Protein AF-A0A504Y995-F1 (afdb_monomer)

Sequence (167 aa):
MTNTSLLNVNSADRQEWNKDSKSGTIAVNEQMYQTFQSLQLFRQKAQFTDVILCVGDEELPCHKVVLAAGSQYFHAMFSSPYKEQQTSHVTLDHVSPWALRRLLDFAYLGVLELSVTTVQDVFNAASLLDYPIAMKACVRFIEQNLDITNCLGVESRVRTPRSCIKT

Secondary structure (DSSP, 8-state):
----------------------------THHHHHHHHHHHHHHHTT-S--EEEEETTEEEEE-HHHHHHH-HHHHHHHHSSSGGGT-SEEE-TTS-HHHHHHHHHHHHHS-----TTTHHHHHHHHHHTT-HHHHHHHHHHHHHH-SSSSTTSSGGGS---------

Radius of gyration: 29.18 Å; Cα contacts (8 Å, |Δi|>4): 153; chains: 1; bounding box: 59×81×85 Å

Mean predicted aligned error: 13.85 Å

Foldseek 3Di:
DDDDDDDDDDDDDPPPPPPPDPPPDDDDCVVVQVVLVVQVVCQVVLHPFQAWEAEPNDTGGHHLVLLLVQFVLSVCQCVDPDCSVVDNYDYDDLADPVLVVQVVCCSRRVDHDDDPVCLVRVLVNCVVRVRVVSNVVSVVVCVVVVDDDPPPVPPPPPDDDDDDDDD

pLDDT: mean 78.17, std 22.18, range [30.39, 97.25]

Organism: Fasciola gigantica (NCBI:txid46835)

Structure (mmCIF, N/CA/C/O backbone):
data_AF-A0A504Y995-F1
#
_entry.id   AF-A0A504Y995-F1
#
loop_
_atom_site.group_PDB
_atom_site.id
_atom_site.type_symbol
_atom_site.label_atom_id
_atom_site.label_alt_id
_atom_site.label_comp_id
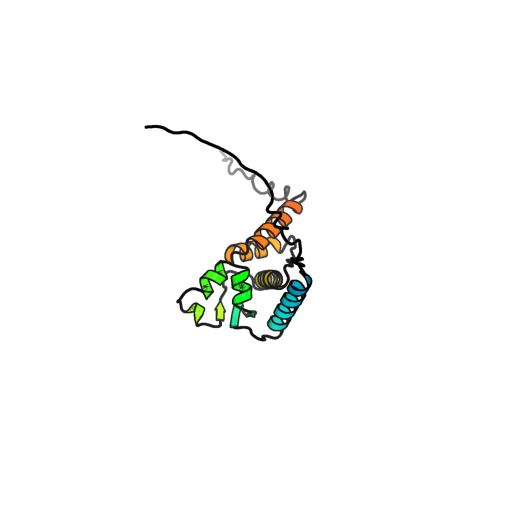_atom_site.label_asym_id
_atom_site.label_entity_id
_atom_site.label_seq_id
_atom_site.pdbx_PDB_ins_code
_atom_site.Cartn_x
_atom_site.Cartn_y
_atom_site.Cartn_z
_atom_site.occupancy
_atom_site.B_iso_or_equiv
_atom_site.auth_seq_id
_atom_site.auth_comp_id
_atom_site.auth_asym_id
_atom_site.auth_atom_id
_atom_site.pdbx_PDB_model_num
ATOM 1 N N . MET A 1 1 ? -35.152 60.441 -10.440 1.00 34.38 1 MET A N 1
ATOM 2 C CA . MET A 1 1 ? -35.166 61.585 -9.504 1.00 34.38 1 MET A CA 1
ATOM 3 C C . MET A 1 1 ? -34.322 61.171 -8.299 1.00 34.38 1 MET A C 1
ATOM 5 O O . MET A 1 1 ? -34.803 60.417 -7.473 1.00 34.38 1 MET A O 1
ATOM 9 N N . THR A 1 2 ? -32.993 61.186 -8.447 1.00 31.86 2 THR A N 1
ATOM 10 C CA . THR A 1 2 ? -32.052 62.223 -7.948 1.00 31.86 2 THR A CA 1
ATOM 11 C C . THR A 1 2 ? -31.993 62.326 -6.421 1.00 31.86 2 THR A C 1
ATOM 13 O O . THR A 1 2 ? -32.858 62.966 -5.837 1.00 31.86 2 THR A O 1
ATOM 16 N N . ASN A 1 3 ? -30.955 61.755 -5.797 1.00 30.39 3 ASN A N 1
ATOM 17 C CA . ASN A 1 3 ? -29.892 62.494 -5.079 1.00 30.39 3 ASN A CA 1
ATOM 18 C C . ASN A 1 3 ? -28.961 61.494 -4.362 1.00 30.39 3 ASN A C 1
ATOM 20 O O . ASN A 1 3 ? -29.445 60.626 -3.649 1.00 30.39 3 ASN A O 1
ATOM 24 N N . THR A 1 4 ? -27.668 61.407 -4.686 1.00 37.03 4 THR A N 1
ATOM 25 C CA . THR A 1 4 ? -26.534 62.283 -4.299 1.00 37.03 4 THR A CA 1
ATOM 26 C C . THR A 1 4 ? -26.144 62.180 -2.815 1.00 37.03 4 THR A C 1
ATOM 28 O O . THR A 1 4 ? -26.682 62.865 -1.957 1.00 37.03 4 THR A O 1
ATOM 31 N N . SER A 1 5 ? -25.191 61.278 -2.571 1.00 41.41 5 SER A N 1
ATOM 32 C CA . SER A 1 5 ? -23.986 61.348 -1.730 1.00 41.41 5 SER A CA 1
ATOM 33 C C . SER A 1 5 ? -23.796 62.437 -0.651 1.00 41.41 5 SER A C 1
ATOM 35 O O . SER A 1 5 ? -23.712 63.620 -0.957 1.00 41.41 5 SER A O 1
ATOM 37 N N . LEU A 1 6 ? -23.448 61.925 0.543 1.00 35.78 6 LEU A N 1
ATOM 38 C CA . LEU A 1 6 ? -22.406 62.362 1.498 1.00 35.78 6 LEU A CA 1
ATOM 39 C C . LEU A 1 6 ? -22.621 63.621 2.357 1.00 35.78 6 LEU A C 1
ATOM 41 O O . LEU A 1 6 ? -22.445 64.736 1.886 1.00 35.78 6 LEU A O 1
ATOM 45 N N . LEU A 1 7 ? -22.713 63.407 3.678 1.00 34.53 7 LEU A N 1
ATOM 46 C CA . LEU A 1 7 ? -21.898 64.143 4.651 1.00 34.53 7 LEU A CA 1
ATOM 47 C C . LEU A 1 7 ? -21.349 63.196 5.729 1.00 34.53 7 LEU A C 1
ATOM 49 O O . LEU A 1 7 ? -22.078 62.527 6.455 1.00 34.53 7 LEU A O 1
ATOM 53 N N . ASN A 1 8 ? -20.022 63.165 5.764 1.00 31.14 8 ASN A N 1
ATOM 54 C CA . ASN A 1 8 ? -19.136 62.561 6.744 1.00 31.14 8 ASN A CA 1
ATOM 55 C C . ASN A 1 8 ? -19.152 63.389 8.040 1.00 31.14 8 ASN A C 1
ATOM 57 O O . ASN A 1 8 ? -18.926 64.597 7.980 1.00 31.14 8 ASN A O 1
ATOM 61 N N . VAL A 1 9 ? -19.336 62.746 9.195 1.00 38.25 9 VAL A N 1
ATOM 62 C CA . VAL A 1 9 ? -18.977 63.324 10.497 1.00 38.25 9 VAL A CA 1
ATOM 63 C C . VAL A 1 9 ? -18.201 62.269 11.281 1.00 38.25 9 VAL A C 1
ATOM 65 O O . VAL A 1 9 ? -18.772 61.386 11.912 1.00 38.25 9 VAL A O 1
ATOM 68 N N . ASN A 1 10 ? -16.875 62.361 11.219 1.00 32.34 10 ASN A N 1
ATOM 69 C CA . ASN A 1 10 ? -15.987 61.735 12.190 1.00 32.34 10 ASN A CA 1
ATOM 70 C C . ASN A 1 10 ? -15.992 62.579 13.467 1.00 32.34 10 ASN A C 1
ATOM 72 O O . ASN A 1 10 ? -15.657 63.760 13.415 1.00 32.34 10 ASN A O 1
ATOM 76 N N . SER A 1 11 ? -16.240 61.973 14.623 1.00 35.09 11 SER A N 1
ATOM 77 C CA . SER A 1 11 ? -15.208 61.887 15.664 1.00 35.09 11 SER A CA 1
ATOM 78 C C . SER A 1 11 ? -15.701 61.099 16.874 1.00 35.09 11 SER A C 1
ATOM 80 O O . SER A 1 11 ? -16.813 61.291 17.347 1.00 35.09 11 SER A O 1
ATOM 82 N N . ALA A 1 12 ? -14.787 60.270 17.380 1.00 40.12 12 ALA A N 1
ATOM 83 C CA . ALA A 1 12 ? -14.787 59.679 18.711 1.00 40.12 12 ALA A CA 1
ATOM 84 C C . ALA A 1 12 ? -15.821 58.577 18.992 1.00 40.12 12 ALA A C 1
ATOM 86 O O . ALA A 1 12 ? -16.668 58.733 19.854 1.00 40.12 12 ALA A O 1
ATOM 87 N N . ASP A 1 13 ? -15.606 57.405 18.392 1.00 36.53 13 ASP A N 1
ATOM 88 C CA . ASP A 1 13 ? -15.654 56.168 19.175 1.00 36.53 13 ASP A CA 1
ATOM 89 C C . ASP A 1 13 ? -14.449 55.297 18.824 1.00 36.53 13 ASP A C 1
ATOM 91 O O . ASP A 1 13 ? -14.371 54.586 17.822 1.00 36.53 13 ASP A O 1
ATOM 95 N N . ARG A 1 14 ? -13.441 55.445 19.680 1.00 41.94 14 ARG A N 1
ATOM 96 C CA . ARG A 1 14 ? -12.255 54.612 19.777 1.00 41.94 14 ARG A CA 1
ATOM 97 C C . ARG A 1 14 ? -12.705 53.259 20.333 1.00 41.94 14 ARG A C 1
ATOM 99 O O . ARG A 1 14 ? -12.567 53.015 21.524 1.00 41.94 14 ARG A O 1
ATOM 106 N N . GLN A 1 15 ? -13.259 52.391 19.491 1.00 37.59 15 GLN A N 1
ATOM 107 C CA . GLN A 1 15 ? -13.322 50.969 19.817 1.00 37.59 15 GLN A CA 1
ATOM 108 C C . GLN A 1 15 ? -11.971 50.357 19.462 1.00 37.59 15 GLN A C 1
ATOM 110 O O . GLN A 1 15 ? -11.662 50.063 18.309 1.00 37.59 15 GLN A O 1
ATOM 115 N N . GLU A 1 16 ? -11.133 50.259 20.492 1.00 36.78 16 GLU A N 1
ATOM 116 C CA . GLU A 1 16 ? -9.963 49.395 20.528 1.00 36.78 16 GLU A CA 1
ATOM 117 C C . GLU A 1 16 ? -10.367 48.011 20.025 1.00 36.78 16 GLU A C 1
ATOM 119 O O . GLU A 1 16 ? -11.062 47.259 20.708 1.00 36.78 16 GLU A O 1
ATOM 124 N N . TRP A 1 17 ? -9.932 47.660 18.815 1.00 33.72 17 TRP A N 1
ATOM 125 C CA . TRP A 1 17 ? -9.932 46.261 18.437 1.00 33.72 17 TRP A CA 1
ATOM 126 C C . TRP A 1 17 ? -8.914 45.571 19.335 1.00 33.72 17 TRP A C 1
ATOM 128 O O . TRP A 1 17 ? -7.700 45.727 19.174 1.00 33.72 17 TRP A O 1
ATOM 138 N N . ASN A 1 18 ? -9.449 44.864 20.322 1.00 41.34 18 ASN A N 1
ATOM 139 C CA . ASN A 1 18 ? -8.710 44.118 21.312 1.00 41.34 18 ASN A CA 1
ATOM 140 C C . ASN A 1 18 ? -7.706 43.198 20.593 1.00 41.34 18 ASN A C 1
ATOM 142 O O . ASN A 1 18 ? -8.092 42.285 19.862 1.00 41.34 18 ASN A O 1
ATOM 146 N N . LYS A 1 19 ? -6.405 43.453 20.777 1.00 45.81 19 LYS A N 1
ATOM 147 C CA . LYS A 1 19 ? -5.296 42.614 20.280 1.00 45.81 19 LYS A CA 1
ATOM 148 C C . LYS A 1 19 ? -5.131 41.325 21.100 1.00 45.81 19 LYS A C 1
ATOM 150 O O . LYS A 1 19 ? -4.089 40.680 21.027 1.00 45.81 19 LYS A O 1
ATOM 155 N N . ASP A 1 20 ? -6.169 40.912 21.817 1.00 50.81 20 ASP A N 1
ATOM 156 C CA . ASP A 1 20 ? -6.195 39.694 22.614 1.00 50.81 20 ASP A CA 1
ATOM 157 C C . ASP A 1 20 ? -6.976 38.601 21.897 1.00 50.81 20 ASP A C 1
ATOM 159 O O . ASP A 1 20 ? -8.083 38.205 22.246 1.00 50.81 20 ASP A O 1
ATOM 163 N N . SER A 1 21 ? -6.344 38.073 20.860 1.00 49.62 21 SER A N 1
ATOM 164 C CA . SER A 1 21 ? -6.495 36.673 20.495 1.00 49.62 21 SER A CA 1
ATOM 165 C C . SER A 1 21 ? -5.177 36.235 19.88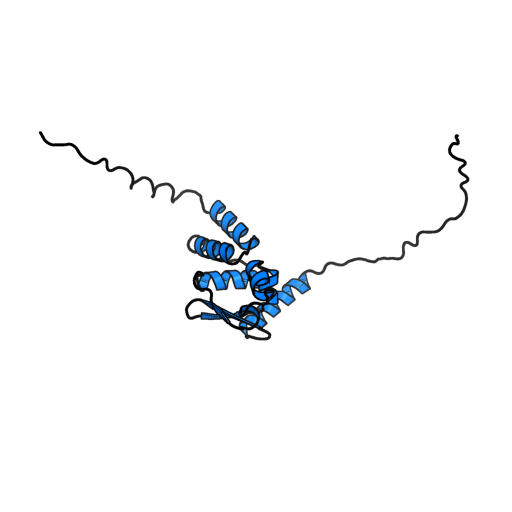8 1.00 49.62 21 SER A C 1
ATOM 167 O O . SER A 1 21 ? -5.010 36.181 18.672 1.00 49.62 21 SER A O 1
ATOM 169 N N . LYS A 1 22 ? -4.211 35.904 20.754 1.00 58.66 22 LYS A N 1
ATOM 170 C CA . LYS A 1 22 ? -3.118 34.994 20.397 1.00 58.66 22 LYS A CA 1
ATOM 171 C C . LYS A 1 22 ? -3.712 33.611 20.097 1.00 58.66 22 LYS A C 1
ATOM 173 O O . LYS A 1 22 ? -3.448 32.654 20.813 1.00 58.66 22 LYS A O 1
ATOM 178 N N . SER A 1 23 ? -4.524 33.484 19.051 1.00 58.78 23 SER A N 1
ATOM 179 C CA . SER A 1 23 ? -4.789 32.178 18.462 1.00 58.78 23 SER A CA 1
ATOM 180 C C . SER A 1 23 ? -3.599 31.863 17.565 1.00 58.78 23 SER A C 1
ATOM 182 O O . SER A 1 23 ? -3.607 32.081 16.356 1.00 58.78 23 SER A O 1
ATOM 184 N N . GLY A 1 24 ? -2.497 31.473 18.204 1.00 66.31 24 GLY A N 1
ATOM 185 C CA . GLY A 1 24 ? -1.357 30.903 17.509 1.00 66.31 24 GLY A CA 1
ATOM 186 C C . GLY A 1 24 ? -1.721 29.479 17.126 1.00 66.31 24 GLY A C 1
ATOM 187 O O . GLY A 1 24 ? -1.793 28.614 17.993 1.00 66.31 24 GLY A O 1
ATOM 188 N N . THR A 1 25 ? -1.964 29.223 15.844 1.00 74.56 25 THR A N 1
ATOM 189 C CA . THR A 1 25 ? -2.008 27.841 15.355 1.00 74.56 25 THR A CA 1
ATOM 190 C C . THR A 1 25 ? -0.570 27.332 15.296 1.00 74.56 25 THR A C 1
ATOM 192 O O . THR A 1 25 ? 0.225 27.833 14.503 1.00 74.56 25 THR A O 1
ATOM 195 N N . ILE A 1 26 ? -0.217 26.370 16.152 1.00 80.94 26 ILE A N 1
ATOM 196 C CA . ILE A 1 26 ? 1.081 25.683 16.104 1.00 80.94 26 ILE A CA 1
ATOM 197 C C . ILE A 1 26 ? 0.877 24.374 15.339 1.00 80.94 26 ILE A C 1
ATOM 199 O O . ILE A 1 26 ? 0.202 23.469 15.824 1.00 80.94 26 ILE A O 1
ATOM 203 N N . ALA A 1 27 ? 1.448 24.271 14.138 1.00 75.19 27 ALA A N 1
ATOM 204 C CA . ALA A 1 27 ? 1.457 23.027 13.374 1.00 75.19 27 ALA A CA 1
ATOM 205 C C . ALA A 1 27 ? 2.566 22.101 13.901 1.00 75.19 27 ALA A C 1
ATOM 207 O O . ALA A 1 27 ? 3.749 22.420 13.788 1.00 75.19 27 ALA A O 1
ATOM 208 N N . VAL A 1 28 ? 2.186 20.960 14.481 1.00 83.38 28 VAL A N 1
ATOM 209 C CA . VAL A 1 28 ? 3.116 19.937 14.984 1.00 83.38 28 VAL A CA 1
ATOM 210 C C . VAL A 1 28 ? 2.969 18.673 14.135 1.00 83.38 28 VAL A C 1
ATOM 212 O O . VAL A 1 28 ? 2.116 17.829 14.398 1.00 83.38 28 VAL A O 1
ATOM 215 N N . ASN A 1 29 ? 3.803 18.538 13.101 1.00 86.38 29 ASN A N 1
ATOM 216 C CA . ASN A 1 29 ? 3.723 17.412 12.157 1.00 86.38 29 ASN A CA 1
ATOM 217 C C . ASN A 1 29 ? 4.267 16.091 12.736 1.00 86.38 29 ASN A C 1
ATOM 219 O O . ASN A 1 29 ? 3.964 15.025 12.207 1.00 86.38 29 ASN A O 1
ATOM 223 N N . GLU A 1 30 ? 5.019 16.143 13.841 1.00 89.38 30 GLU A N 1
ATOM 224 C CA . GLU A 1 30 ? 5.580 14.960 14.515 1.00 89.38 30 GLU A CA 1
ATOM 225 C C . GLU A 1 30 ? 4.491 13.953 14.903 1.00 89.38 30 GLU A C 1
ATOM 227 O O . GLU A 1 30 ? 4.639 12.750 14.699 1.00 89.38 30 GLU A O 1
ATOM 232 N N . GLN A 1 31 ? 3.343 14.447 15.381 1.00 89.19 31 GLN A N 1
ATOM 233 C CA . GLN A 1 31 ? 2.226 13.586 15.759 1.00 89.19 31 GLN A CA 1
ATOM 234 C C . GLN A 1 31 ? 1.723 12.751 14.574 1.00 89.19 31 GLN A C 1
ATOM 236 O O . GLN A 1 31 ? 1.344 11.594 14.758 1.00 89.19 31 GLN A O 1
ATOM 241 N N . MET A 1 32 ? 1.732 13.308 13.357 1.00 90.00 32 MET A N 1
ATOM 242 C CA . MET A 1 32 ? 1.324 12.576 12.157 1.00 90.00 32 MET A CA 1
ATOM 243 C C . MET A 1 32 ? 2.293 11.426 11.884 1.00 90.00 32 MET A C 1
ATOM 245 O O . MET A 1 32 ? 1.852 10.293 11.705 1.00 90.00 32 MET A O 1
ATOM 249 N N . TYR A 1 33 ? 3.600 11.695 11.932 1.00 89.81 33 TYR A N 1
ATOM 250 C CA . TYR A 1 33 ? 4.631 10.683 11.703 1.00 89.81 33 TYR A CA 1
ATOM 251 C C . TYR A 1 33 ? 4.531 9.525 12.707 1.00 89.81 33 TYR A C 1
ATOM 253 O O . TYR A 1 33 ? 4.421 8.369 12.301 1.00 89.81 33 TYR A O 1
ATOM 261 N N . GLN A 1 34 ? 4.443 9.830 14.005 1.00 91.94 34 GLN A N 1
ATOM 262 C CA . GLN A 1 34 ? 4.289 8.819 15.062 1.00 91.94 34 GLN A CA 1
ATOM 263 C C . GLN A 1 34 ? 3.000 7.994 14.911 1.00 91.94 34 GLN A C 1
ATOM 265 O O . GLN A 1 34 ? 2.983 6.780 15.141 1.00 91.94 34 GLN A O 1
ATOM 270 N N . THR A 1 35 ? 1.911 8.640 14.485 1.00 94.44 35 THR A N 1
ATOM 271 C CA . THR A 1 35 ? 0.630 7.962 14.241 1.00 94.44 35 THR A CA 1
ATOM 272 C C . THR A 1 35 ? 0.759 6.963 13.094 1.00 94.44 35 THR A C 1
ATOM 274 O O . THR A 1 35 ? 0.380 5.804 13.245 1.00 94.44 35 THR A O 1
ATOM 277 N N . PHE A 1 36 ? 1.345 7.370 11.968 1.00 94.06 36 PHE A N 1
ATOM 278 C CA . PHE A 1 36 ? 1.534 6.502 10.806 1.00 94.06 36 PHE A CA 1
ATOM 279 C C . PHE A 1 36 ? 2.507 5.343 11.075 1.00 94.06 36 PHE A C 1
ATOM 281 O O . PHE A 1 36 ? 2.233 4.207 10.682 1.00 94.06 36 PHE A O 1
ATOM 288 N N . GLN A 1 37 ? 3.571 5.575 11.849 1.00 94.38 37 GLN A N 1
ATOM 289 C CA . GLN A 1 37 ? 4.437 4.496 12.335 1.00 94.38 37 GLN A CA 1
ATOM 290 C C . GLN A 1 37 ? 3.671 3.482 13.200 1.00 94.38 37 GLN A C 1
ATOM 292 O O . GLN A 1 37 ? 3.830 2.271 13.032 1.00 94.38 37 GLN A O 1
ATOM 297 N N . SER A 1 38 ? 2.796 3.962 14.089 1.00 96.31 38 SER A N 1
ATOM 298 C CA . SER A 1 38 ? 1.943 3.093 14.910 1.00 96.31 38 SER A CA 1
ATOM 299 C C . SER A 1 38 ? 0.956 2.291 14.056 1.00 96.31 38 SER A C 1
ATOM 301 O O . SER A 1 38 ? 0.789 1.095 14.281 1.00 96.31 38 SER A O 1
ATOM 303 N N . LEU A 1 39 ? 0.357 2.905 13.029 1.00 96.69 39 LEU A N 1
ATOM 304 C CA . LEU A 1 39 ? -0.535 2.220 12.085 1.00 96.69 39 LEU A CA 1
ATOM 305 C C . LEU A 1 39 ? 0.186 1.112 11.302 1.00 96.69 39 LEU A C 1
ATOM 307 O O . LEU A 1 39 ? -0.381 0.035 11.110 1.00 96.69 39 LEU A O 1
ATOM 311 N N . GLN A 1 40 ? 1.437 1.340 10.890 1.00 95.62 40 GLN A N 1
ATOM 312 C CA . GLN A 1 40 ? 2.255 0.300 10.257 1.00 95.62 40 GLN A CA 1
ATOM 313 C C . GLN A 1 40 ? 2.534 -0.856 11.229 1.00 95.62 40 GLN A C 1
ATOM 315 O O . GLN A 1 40 ? 2.441 -2.021 10.843 1.00 95.62 40 GLN A O 1
ATOM 320 N N . LEU A 1 41 ? 2.826 -0.562 12.500 1.00 96.56 41 LEU A N 1
ATOM 321 C CA . LEU A 1 41 ? 3.020 -1.595 13.520 1.00 96.56 41 LEU A CA 1
ATOM 322 C C . LEU A 1 41 ? 1.738 -2.405 13.763 1.00 96.56 41 LEU A C 1
ATOM 324 O O . LEU A 1 41 ? 1.798 -3.630 13.875 1.00 96.56 41 LEU A O 1
ATOM 328 N N . PHE A 1 42 ? 0.580 -1.744 13.824 1.00 97.25 42 PHE A N 1
ATOM 329 C CA . PHE A 1 42 ? -0.713 -2.418 13.951 1.00 97.25 42 PHE A CA 1
ATOM 330 C C . PHE A 1 42 ? -0.979 -3.326 12.758 1.00 97.25 42 PHE A C 1
ATOM 332 O O . PHE A 1 42 ? -1.365 -4.476 12.948 1.00 97.25 42 PHE A O 1
ATOM 339 N N . ARG A 1 43 ? -0.663 -2.869 11.543 1.00 95.69 43 ARG A N 1
ATOM 340 C CA . ARG A 1 43 ? -0.766 -3.683 10.331 1.00 95.69 43 ARG A CA 1
ATOM 341 C C . ARG A 1 43 ? 0.108 -4.939 10.408 1.00 95.69 43 ARG A C 1
ATOM 343 O O . ARG A 1 43 ? -0.389 -6.033 10.172 1.00 95.69 43 ARG A O 1
ATOM 350 N N . GLN A 1 44 ? 1.379 -4.803 10.793 1.00 94.88 44 GLN A N 1
ATOM 351 C CA . GLN A 1 44 ? 2.304 -5.939 10.943 1.00 94.88 44 GLN A CA 1
ATOM 352 C C . GLN A 1 44 ? 1.837 -6.959 11.991 1.00 94.88 44 GLN A C 1
ATOM 354 O O . GLN A 1 44 ? 2.128 -8.146 11.871 1.00 94.88 44 GLN A O 1
ATOM 359 N N . LYS A 1 45 ? 1.105 -6.503 13.013 1.00 96.50 45 LYS A N 1
ATOM 360 C CA . LYS A 1 45 ? 0.514 -7.346 14.061 1.00 96.50 45 LYS A CA 1
ATOM 361 C C . LYS A 1 45 ? -0.929 -7.779 13.766 1.00 96.50 45 LYS A C 1
ATOM 363 O O . LYS A 1 45 ? -1.540 -8.389 14.639 1.00 96.50 45 LYS A O 1
ATOM 368 N N . ALA A 1 46 ? -1.476 -7.437 12.596 1.00 95.00 46 ALA A N 1
ATOM 369 C CA . ALA A 1 46 ? -2.883 -7.640 12.237 1.00 95.00 46 ALA A CA 1
ATOM 370 C C . ALA A 1 46 ? -3.877 -7.107 13.298 1.00 95.00 46 ALA A C 1
ATOM 372 O O . ALA A 1 46 ? -4.909 -7.710 13.584 1.00 95.00 46 ALA A O 1
ATOM 373 N N . GLN A 1 47 ? -3.550 -5.974 13.924 1.00 95.69 47 GLN A N 1
ATOM 374 C CA . GLN A 1 47 ? -4.398 -5.296 14.903 1.00 95.69 47 GLN A CA 1
ATOM 375 C C . GLN A 1 47 ? -5.252 -4.245 14.207 1.00 95.69 47 GLN A C 1
ATOM 377 O O . GLN A 1 47 ? -4.729 -3.468 13.418 1.00 95.69 47 GLN A O 1
ATOM 382 N N . PHE A 1 48 ? -6.548 -4.204 14.529 1.00 95.31 48 PHE A N 1
ATOM 383 C CA . PHE A 1 48 ? -7.521 -3.249 13.971 1.00 95.31 48 PHE A CA 1
ATOM 384 C C . PHE A 1 48 ? -7.679 -3.297 12.440 1.00 95.31 48 PHE A C 1
ATOM 386 O O . PHE A 1 48 ? -8.321 -2.423 11.861 1.00 95.31 48 PHE A O 1
ATOM 393 N N . THR A 1 49 ? -7.132 -4.324 11.786 1.00 95.00 49 THR A N 1
ATOM 394 C CA . THR A 1 49 ? -7.273 -4.541 10.347 1.00 95.00 49 THR A CA 1
ATOM 395 C C . THR A 1 49 ? -8.669 -5.058 10.030 1.00 95.00 49 THR A C 1
ATOM 397 O O . THR A 1 49 ? -9.146 -6.010 10.644 1.00 95.00 49 THR A O 1
ATOM 400 N N . ASP A 1 50 ? -9.311 -4.439 9.054 1.00 93.94 50 ASP A N 1
ATOM 401 C CA . ASP A 1 50 ? -10.693 -4.671 8.626 1.00 93.94 50 ASP A CA 1
ATOM 402 C C . ASP A 1 50 ? -10.779 -5.156 7.166 1.00 93.94 50 ASP A C 1
ATOM 404 O O . ASP A 1 50 ? -11.874 -5.364 6.635 1.00 93.94 50 ASP A O 1
ATOM 408 N N . VAL A 1 51 ? -9.627 -5.359 6.516 1.00 94.62 51 VAL A N 1
ATOM 409 C CA . VAL A 1 51 ? -9.493 -5.965 5.188 1.00 94.62 51 VAL A CA 1
ATOM 410 C C . VAL A 1 51 ? -8.200 -6.779 5.076 1.00 94.62 51 VAL A C 1
ATOM 412 O O . VAL A 1 51 ? -7.196 -6.470 5.713 1.00 94.62 51 VAL A O 1
ATOM 415 N N . ILE A 1 52 ? -8.216 -7.807 4.238 1.00 95.25 52 ILE A N 1
ATOM 416 C CA . ILE A 1 52 ? -7.098 -8.666 3.861 1.00 95.25 52 ILE A CA 1
ATOM 417 C C . ILE A 1 52 ? -6.985 -8.599 2.339 1.00 95.25 52 ILE A C 1
ATOM 419 O O . ILE A 1 52 ? -7.931 -8.924 1.622 1.00 95.25 52 ILE A O 1
ATOM 423 N N . LEU A 1 53 ? -5.838 -8.145 1.840 1.00 95.38 53 LEU A N 1
ATOM 424 C CA . LEU A 1 53 ? -5.539 -8.177 0.411 1.00 95.38 53 LEU A CA 1
ATOM 425 C C . LEU A 1 53 ? -4.883 -9.518 0.081 1.00 95.38 53 LEU A C 1
ATOM 427 O O . LEU A 1 53 ? -3.826 -9.833 0.627 1.00 95.38 53 LEU A O 1
ATOM 431 N N . CYS A 1 54 ? -5.506 -10.291 -0.796 1.00 94.75 54 CYS A N 1
ATOM 432 C CA . CYS A 1 54 ? -5.000 -11.564 -1.288 1.00 94.75 54 CYS A CA 1
ATOM 433 C C . CYS A 1 54 ? -4.300 -11.328 -2.632 1.00 94.75 54 CYS A C 1
ATOM 435 O O . CYS A 1 54 ? -4.919 -10.832 -3.573 1.00 94.75 54 CYS A O 1
ATOM 437 N N . VAL A 1 55 ? -3.013 -11.656 -2.729 1.00 93.69 55 VAL A N 1
ATOM 438 C CA . VAL A 1 55 ? -2.214 -11.482 -3.951 1.00 93.69 55 VAL A CA 1
ATOM 439 C C . VAL A 1 55 ? -1.366 -12.730 -4.191 1.00 93.69 55 VAL A C 1
ATOM 441 O O . VAL A 1 55 ? -0.450 -13.038 -3.430 1.00 93.69 55 VAL A O 1
ATOM 444 N N . GLY A 1 56 ? -1.694 -13.490 -5.238 1.00 89.12 56 GLY A N 1
ATOM 445 C CA . GLY A 1 56 ? -1.164 -14.847 -5.391 1.00 89.12 56 GLY A CA 1
ATOM 446 C C . GLY A 1 56 ? -1.494 -15.699 -4.160 1.00 89.12 56 GLY A C 1
ATOM 447 O O . GLY A 1 56 ? -2.656 -15.796 -3.777 1.00 89.12 56 GLY A O 1
ATOM 448 N N . ASP A 1 57 ? -0.463 -16.250 -3.518 1.00 89.25 57 ASP A N 1
ATOM 449 C CA . ASP A 1 57 ? -0.589 -17.063 -2.298 1.00 89.25 57 ASP A CA 1
ATOM 450 C C . ASP A 1 57 ? -0.404 -16.251 -0.998 1.00 89.25 57 ASP A C 1
ATOM 452 O O . ASP A 1 57 ? -0.321 -16.819 0.091 1.00 89.25 57 ASP A O 1
ATOM 456 N N . GLU A 1 58 ? -0.283 -14.922 -1.088 1.00 92.94 58 GLU A N 1
ATOM 457 C CA . GLU A 1 58 ? -0.047 -14.060 0.070 1.00 92.94 58 GLU A CA 1
ATOM 458 C C . GLU A 1 58 ? -1.322 -13.381 0.567 1.00 92.94 58 GLU A C 1
ATOM 460 O O . GLU A 1 58 ? -2.082 -12.800 -0.210 1.00 92.94 58 GLU A O 1
ATOM 465 N N . GLU A 1 59 ? -1.493 -13.360 1.888 1.00 94.19 59 GLU A N 1
ATOM 466 C CA . GLU A 1 59 ? -2.543 -12.606 2.567 1.00 94.19 59 GLU A CA 1
ATOM 467 C C . GLU A 1 59 ? -1.939 -11.440 3.352 1.00 94.19 59 GLU A C 1
ATOM 469 O O . GLU A 1 59 ? -1.095 -11.619 4.232 1.00 94.19 59 GLU A O 1
ATOM 474 N N . LEU A 1 60 ? -2.376 -10.224 3.030 1.00 95.25 60 LEU A N 1
ATOM 475 C CA . LEU A 1 60 ? -1.850 -8.991 3.604 1.00 95.25 60 LEU A CA 1
ATOM 476 C C . LEU A 1 60 ? -2.959 -8.261 4.379 1.00 95.25 60 LEU A C 1
ATOM 478 O O . LEU A 1 60 ? -3.737 -7.518 3.769 1.00 95.25 60 LEU A O 1
ATOM 482 N N . PRO A 1 61 ? -3.045 -8.425 5.713 1.00 95.81 61 PRO A N 1
ATOM 483 C CA . PRO A 1 61 ? -4.008 -7.690 6.527 1.00 95.81 61 PRO A CA 1
ATOM 484 C C . PRO A 1 61 ? -3.685 -6.191 6.489 1.00 95.81 61 PRO A C 1
ATOM 486 O O . PRO A 1 61 ? -2.522 -5.791 6.575 1.00 95.81 61 PRO A O 1
ATOM 489 N N . CYS A 1 62 ? -4.707 -5.357 6.306 1.00 96.25 62 CYS A N 1
ATOM 490 C CA . CYS A 1 62 ? -4.608 -3.912 6.099 1.00 96.25 62 CYS A CA 1
ATOM 491 C C . CYS A 1 62 ? -5.807 -3.175 6.723 1.00 96.25 62 CYS A C 1
ATOM 493 O O . CYS A 1 62 ? -6.781 -3.782 7.164 1.00 96.25 62 CYS A O 1
ATOM 495 N N . HIS A 1 63 ? -5.730 -1.843 6.745 1.00 96.00 63 HIS A N 1
ATOM 496 C CA . HIS A 1 63 ? -6.803 -0.972 7.2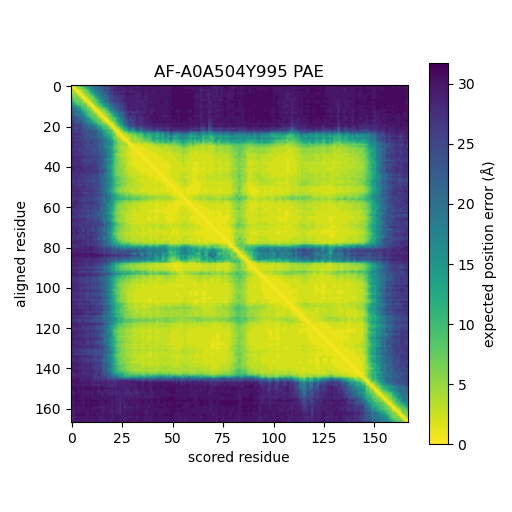24 1.00 96.00 63 HIS A CA 1
ATOM 497 C C . HIS A 1 63 ? -7.474 -0.262 6.040 1.00 96.00 63 HIS A C 1
ATOM 499 O O . HIS A 1 63 ? -6.811 0.521 5.350 1.00 96.00 63 HIS A O 1
ATOM 505 N N . LYS A 1 64 ? -8.780 -0.464 5.832 1.00 94.88 64 LYS A N 1
ATOM 506 C CA . LYS A 1 64 ? -9.573 0.144 4.750 1.00 94.88 64 LYS A CA 1
ATOM 507 C C . LYS A 1 64 ? -9.406 1.656 4.722 1.00 94.88 64 LYS A C 1
AT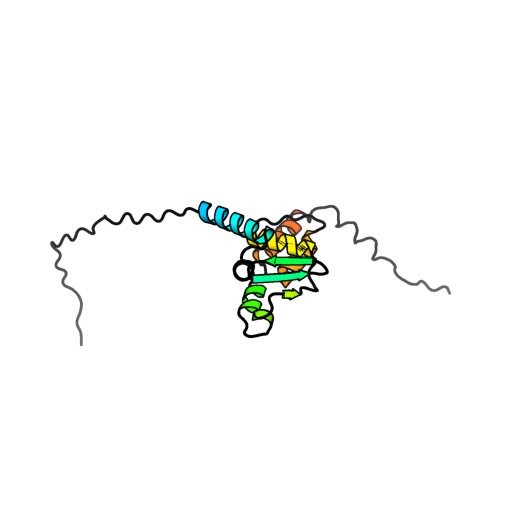OM 509 O O . LYS A 1 64 ? -9.211 2.220 3.652 1.00 94.88 64 LYS A O 1
ATOM 514 N N . VAL A 1 65 ? -9.414 2.305 5.890 1.00 95.25 65 VAL A N 1
ATOM 515 C CA . VAL A 1 65 ? -9.286 3.768 6.001 1.00 95.25 65 VAL A CA 1
ATOM 516 C C . VAL A 1 65 ? -7.955 4.294 5.459 1.00 95.25 65 VAL A C 1
ATOM 518 O O . VAL A 1 65 ? -7.942 5.309 4.770 1.00 95.25 65 VAL A O 1
ATOM 521 N N . VAL A 1 66 ? -6.843 3.594 5.711 1.00 96.19 66 VAL A N 1
ATOM 522 C CA . VAL A 1 66 ? -5.515 4.015 5.232 1.00 96.19 66 VAL A CA 1
ATOM 523 C C . VAL A 1 66 ? -5.423 3.828 3.720 1.00 96.19 66 VAL A C 1
ATOM 525 O O . VAL A 1 66 ? -4.967 4.722 3.010 1.00 96.19 66 VAL A O 1
ATOM 528 N N . LEU A 1 67 ? -5.915 2.693 3.217 1.00 95.75 67 LEU A N 1
ATOM 529 C CA . LEU A 1 67 ? -5.938 2.408 1.784 1.00 95.75 67 LEU A CA 1
ATOM 530 C C . LEU A 1 67 ? -6.826 3.399 1.021 1.00 95.75 67 LEU A C 1
ATOM 532 O O . LEU A 1 67 ? -6.374 3.985 0.043 1.00 95.75 67 LEU A O 1
ATOM 536 N N . ALA A 1 68 ? -8.048 3.642 1.500 1.00 95.06 68 ALA A N 1
ATOM 537 C CA . ALA A 1 68 ? -8.986 4.586 0.896 1.00 95.06 68 ALA A CA 1
ATOM 538 C C . ALA A 1 68 ? -8.489 6.036 0.938 1.00 95.06 68 ALA A C 1
ATOM 540 O O . ALA A 1 68 ? -8.760 6.799 0.018 1.00 95.06 68 ALA A O 1
ATOM 541 N N . ALA A 1 69 ? -7.762 6.434 1.987 1.00 94.94 69 ALA A N 1
ATOM 542 C CA . ALA A 1 69 ? -7.183 7.774 2.065 1.00 94.94 69 ALA A CA 1
ATOM 543 C C . ALA A 1 69 ? -6.061 7.990 1.034 1.00 94.94 69 ALA A C 1
ATOM 545 O O . ALA A 1 69 ? -5.871 9.107 0.558 1.00 94.94 69 ALA A O 1
ATOM 546 N N . GLY A 1 70 ? -5.311 6.933 0.704 1.00 92.31 70 GLY A N 1
ATOM 547 C CA . GLY A 1 70 ? -4.186 6.999 -0.230 1.00 92.31 70 GLY A CA 1
ATOM 548 C C . GLY A 1 70 ? -4.525 6.672 -1.688 1.00 92.31 70 GLY A C 1
ATOM 549 O O . GLY A 1 70 ? -3.724 6.994 -2.564 1.00 92.31 70 GLY A O 1
ATOM 550 N N . SER A 1 71 ? -5.667 6.030 -1.949 1.00 96.12 71 SER A N 1
ATOM 551 C CA . SER A 1 71 ? -6.039 5.497 -3.263 1.00 96.12 71 SER A CA 1
ATOM 552 C C . SER A 1 71 ? -7.535 5.635 -3.526 1.00 96.12 71 SER A C 1
ATOM 554 O O . SER A 1 71 ? -8.381 5.135 -2.776 1.00 96.12 71 SER A O 1
ATOM 556 N N . GLN A 1 72 ? -7.860 6.263 -4.657 1.00 94.69 72 GLN A N 1
ATOM 557 C CA . GLN A 1 72 ? -9.242 6.421 -5.098 1.00 94.69 72 GLN A CA 1
ATOM 558 C C . GLN A 1 72 ? -9.858 5.084 -5.534 1.00 94.69 72 GLN A C 1
ATOM 560 O O . GLN A 1 72 ? -11.060 4.887 -5.354 1.00 94.69 72 GLN A O 1
ATOM 565 N N . TYR A 1 73 ? -9.049 4.147 -6.041 1.00 94.25 73 TYR A N 1
ATOM 566 C CA . TYR A 1 73 ? -9.479 2.777 -6.328 1.00 94.25 73 TYR A CA 1
ATOM 567 C C . TYR A 1 73 ? -10.045 2.111 -5.068 1.00 94.25 73 TYR A C 1
ATOM 569 O O . TYR A 1 73 ? -11.193 1.665 -5.056 1.00 94.25 73 TYR A O 1
ATOM 577 N N . PHE A 1 74 ? -9.276 2.114 -3.974 1.00 93.94 74 PHE A N 1
ATOM 578 C CA . PHE A 1 74 ? -9.716 1.530 -2.709 1.00 93.94 74 PHE A CA 1
ATOM 579 C C . PHE A 1 74 ? -10.873 2.314 -2.088 1.00 93.94 74 PHE A C 1
ATOM 581 O O . PHE A 1 74 ? -11.803 1.710 -1.558 1.00 93.94 74 PHE A O 1
ATOM 588 N N . HIS A 1 75 ? -10.870 3.645 -2.199 1.00 93.38 75 HIS A N 1
ATOM 589 C CA . HIS A 1 75 ? -11.994 4.463 -1.751 1.00 93.38 75 HIS A CA 1
ATOM 590 C C . HIS A 1 75 ? -13.301 4.079 -2.457 1.00 93.38 75 HIS A C 1
ATOM 592 O O . HIS A 1 75 ? -14.310 3.848 -1.790 1.00 93.38 75 HIS A O 1
ATOM 598 N N . ALA A 1 76 ? -13.283 3.966 -3.787 1.00 91.88 76 ALA A N 1
ATOM 599 C CA . ALA A 1 76 ? -14.447 3.572 -4.573 1.00 91.88 76 ALA A CA 1
ATOM 600 C C . ALA A 1 76 ? -14.891 2.141 -4.238 1.00 91.88 76 ALA A C 1
ATOM 602 O O . ALA A 1 76 ? -16.078 1.907 -4.020 1.00 91.88 76 ALA A O 1
ATOM 603 N N . MET A 1 77 ? -13.944 1.208 -4.122 1.00 90.50 77 MET A N 1
ATOM 604 C CA . MET A 1 77 ? -14.217 -0.190 -3.786 1.00 90.50 77 MET A CA 1
ATOM 605 C C . MET A 1 77 ? -14.872 -0.341 -2.402 1.00 90.50 77 MET A C 1
ATOM 607 O O . MET A 1 77 ? -15.846 -1.073 -2.264 1.00 90.50 77 MET A O 1
ATOM 611 N N . PHE A 1 78 ? -14.395 0.383 -1.381 1.00 89.50 78 PHE A N 1
ATOM 612 C CA . PHE A 1 78 ? -14.922 0.286 -0.010 1.00 89.50 78 PHE A CA 1
ATOM 613 C C . PHE A 1 78 ? -16.156 1.155 0.267 1.00 89.50 78 PHE A C 1
ATOM 615 O O . PHE A 1 78 ? -16.854 0.927 1.258 1.00 89.50 78 PHE A O 1
ATOM 622 N N . SER A 1 79 ? -16.431 2.154 -0.572 1.00 87.12 79 SER A N 1
ATOM 623 C CA . SER A 1 79 ? -17.612 3.022 -0.429 1.00 87.12 79 SER A CA 1
ATOM 624 C C . SER A 1 79 ? -18.824 2.513 -1.211 1.00 87.12 79 SER A C 1
ATOM 626 O O . SER A 1 79 ? -19.930 3.022 -1.034 1.00 87.12 79 SER A O 1
ATOM 628 N N . SER A 1 80 ? -18.631 1.526 -2.087 1.00 79.69 80 SER A N 1
ATOM 629 C CA . SER A 1 80 ? -19.691 0.986 -2.929 1.00 79.69 80 SER A CA 1
ATOM 630 C C . SER A 1 80 ? -20.577 -0.012 -2.170 1.00 79.69 80 SER A C 1
ATOM 632 O O . SER A 1 80 ? -20.050 -0.800 -1.389 1.00 79.69 80 SER A O 1
ATOM 634 N N . PRO A 1 81 ? -21.902 -0.057 -2.414 1.00 66.62 81 PRO A N 1
ATOM 635 C CA . PRO A 1 81 ? -22.819 -0.994 -1.752 1.00 66.62 81 PRO A CA 1
ATOM 636 C C . PRO A 1 81 ? -22.688 -2.455 -2.237 1.00 66.62 81 PRO A C 1
ATOM 638 O O . PRO A 1 81 ? -23.519 -3.298 -1.892 1.00 66.62 81 PRO A O 1
ATOM 641 N N . TYR A 1 82 ? -21.697 -2.762 -3.079 1.00 65.44 82 TYR A N 1
ATOM 642 C CA . TYR A 1 82 ? -21.464 -4.102 -3.620 1.00 65.44 82 TYR A CA 1
ATOM 643 C C . TYR A 1 82 ? -20.784 -5.034 -2.604 1.00 65.44 82 TYR A C 1
ATOM 645 O O . TYR A 1 82 ? -20.345 -4.627 -1.528 1.00 65.44 82 TYR A O 1
ATOM 653 N N . LYS A 1 83 ? -20.726 -6.331 -2.939 1.00 59.00 83 LYS A N 1
ATOM 654 C CA . LYS A 1 83 ? -20.230 -7.399 -2.055 1.00 59.00 83 LYS A CA 1
ATOM 655 C C . LYS A 1 83 ? -18.822 -7.144 -1.508 1.00 59.00 83 LYS A C 1
ATOM 657 O O . LYS A 1 83 ? -18.566 -7.602 -0.396 1.00 59.00 83 LYS A O 1
ATOM 662 N N . GLU A 1 84 ? -17.957 -6.403 -2.210 1.00 61.38 84 GLU A N 1
ATOM 663 C CA . GLU A 1 84 ? -16.608 -6.084 -1.716 1.00 61.38 84 GLU A CA 1
ATOM 664 C C . GLU A 1 84 ? -16.620 -5.265 -0.414 1.00 61.38 84 GLU A C 1
ATOM 666 O O . GLU A 1 84 ? -15.664 -5.314 0.359 1.00 61.38 84 GLU A O 1
ATOM 671 N N . GLN A 1 85 ? -17.716 -4.557 -0.111 1.00 59.31 85 GLN A N 1
ATOM 672 C CA . GLN A 1 85 ? -17.887 -3.896 1.182 1.00 59.31 85 GLN A CA 1
ATOM 673 C C . GLN A 1 85 ? -18.013 -4.904 2.334 1.00 59.31 85 GLN A C 1
ATOM 675 O O . GLN A 1 85 ? -17.522 -4.649 3.439 1.00 59.31 85 GLN A O 1
ATOM 680 N N . GLN A 1 86 ? -18.677 -6.035 2.065 1.00 58.97 86 GLN A N 1
ATOM 681 C CA . GLN A 1 86 ? -19.002 -7.069 3.047 1.00 58.97 86 GLN A CA 1
ATOM 682 C C . GLN A 1 86 ? -17.918 -8.139 3.173 1.00 58.97 86 GLN A C 1
ATOM 684 O O . GLN A 1 86 ? -17.806 -8.765 4.226 1.00 58.97 86 GLN A O 1
ATOM 689 N N . THR A 1 87 ? -17.113 -8.353 2.133 1.00 63.41 87 THR A N 1
ATOM 690 C CA . THR A 1 87 ? -16.001 -9.298 2.199 1.00 63.41 87 THR A CA 1
ATOM 691 C C . THR A 1 87 ? -14.786 -8.643 2.843 1.00 63.41 87 THR A C 1
ATOM 693 O O . THR A 1 87 ? -14.306 -7.597 2.414 1.00 63.41 87 THR A O 1
ATOM 696 N N . SER A 1 88 ? -14.250 -9.286 3.879 1.00 82.19 88 SER A N 1
ATOM 697 C CA . SER A 1 88 ? -12.970 -8.901 4.475 1.00 82.19 88 SER A CA 1
ATOM 698 C C . SER A 1 88 ? -11.774 -9.280 3.600 1.00 82.19 88 SER A C 1
ATOM 700 O O . SER A 1 88 ? -10.679 -8.840 3.906 1.00 82.19 88 SER A O 1
ATOM 702 N N . HIS A 1 89 ? -11.956 -10.051 2.522 1.00 90.38 89 HIS A N 1
ATOM 703 C CA . HIS A 1 89 ? -10.894 -10.456 1.595 1.00 90.38 89 HIS A CA 1
ATOM 704 C C . HIS A 1 89 ? -11.086 -9.802 0.224 1.00 90.38 89 HIS A C 1
ATOM 706 O O . HIS A 1 89 ? -12.194 -9.808 -0.315 1.00 90.38 89 HIS A O 1
ATOM 712 N N . VAL A 1 90 ? -10.006 -9.260 -0.336 1.00 91.69 90 VAL A N 1
ATOM 713 C CA . VAL A 1 90 ? -9.960 -8.637 -1.666 1.00 91.69 90 VAL A CA 1
ATOM 714 C C . VAL A 1 90 ? -8.834 -9.280 -2.460 1.00 91.69 90 VAL A C 1
ATOM 716 O O . VAL A 1 90 ? -7.669 -9.118 -2.105 1.00 91.69 90 VAL A O 1
ATOM 719 N N . THR A 1 91 ? -9.168 -9.975 -3.544 1.00 92.06 91 THR A N 1
ATOM 720 C CA . THR A 1 91 ? -8.175 -10.620 -4.411 1.00 92.06 91 THR A CA 1
ATOM 721 C C . THR A 1 91 ? -7.676 -9.661 -5.490 1.00 92.06 91 THR A C 1
ATOM 723 O O . THR A 1 91 ? -8.471 -8.993 -6.150 1.00 92.06 91 THR A O 1
ATOM 726 N N . LEU A 1 92 ? -6.356 -9.589 -5.670 1.00 92.81 92 LEU A N 1
ATOM 727 C CA . LEU A 1 92 ? -5.678 -8.757 -6.663 1.00 92.81 92 LEU A CA 1
ATOM 728 C C . LEU A 1 92 ? -4.855 -9.642 -7.614 1.00 92.81 92 LEU A C 1
ATOM 730 O O . LEU A 1 92 ? -3.693 -9.935 -7.349 1.00 92.81 92 LEU A O 1
ATOM 734 N N . ASP A 1 93 ? -5.446 -10.039 -8.742 1.00 87.56 93 ASP A N 1
ATOM 735 C CA . ASP A 1 93 ? -4.831 -10.999 -9.681 1.00 87.56 93 ASP A CA 1
ATOM 736 C C . ASP A 1 93 ? -3.784 -10.383 -10.625 1.00 87.56 93 ASP A C 1
ATOM 738 O O . ASP A 1 93 ? -2.969 -11.084 -11.223 1.00 87.56 93 ASP A O 1
ATOM 742 N N . HIS A 1 94 ? -3.805 -9.062 -10.798 1.00 87.56 94 HIS A N 1
ATOM 743 C CA . HIS A 1 94 ? -2.974 -8.351 -11.781 1.00 87.56 94 HIS A CA 1
ATOM 744 C C . HIS A 1 94 ? -1.876 -7.502 -11.139 1.00 87.56 94 HIS A C 1
ATOM 746 O O . HIS A 1 94 ? -1.330 -6.595 -11.767 1.00 87.56 94 HIS A O 1
ATOM 752 N N . VAL A 1 95 ? -1.556 -7.781 -9.875 1.00 91.81 95 VAL A N 1
ATOM 753 C CA . VAL A 1 95 ? -0.532 -7.066 -9.118 1.00 91.81 95 VAL A CA 1
ATOM 754 C C . VAL A 1 95 ? 0.501 -8.065 -8.627 1.00 91.81 95 VAL A C 1
ATOM 756 O O . VAL A 1 95 ? 0.167 -9.110 -8.083 1.00 91.81 95 VAL A O 1
ATOM 759 N N . SER A 1 96 ? 1.777 -7.731 -8.790 1.00 91.44 96 SER A N 1
ATOM 760 C CA . SER A 1 96 ? 2.849 -8.523 -8.195 1.00 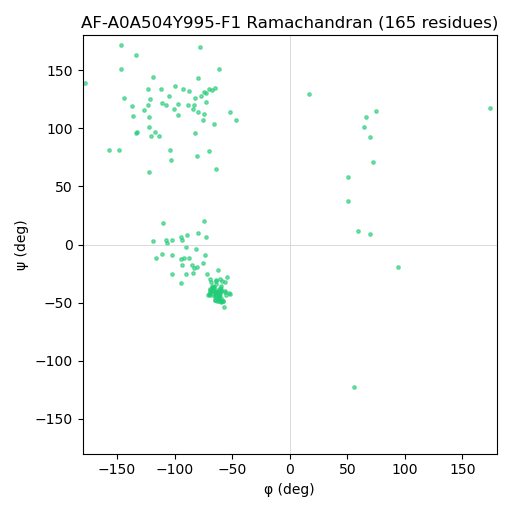91.44 96 SER A CA 1
ATOM 761 C C . SER A 1 96 ? 2.817 -8.409 -6.658 1.00 91.44 96 SER A C 1
ATOM 763 O O . SER A 1 96 ? 2.782 -7.278 -6.156 1.00 91.44 96 SER A O 1
ATOM 765 N N . PRO A 1 97 ? 2.906 -9.519 -5.891 1.00 92.62 97 PRO A N 1
ATOM 766 C CA . PRO A 1 97 ? 2.910 -9.483 -4.425 1.00 92.62 97 PRO A CA 1
ATOM 767 C C . PRO A 1 97 ? 3.960 -8.532 -3.851 1.00 92.62 97 PRO A C 1
ATOM 769 O O . PRO A 1 97 ? 3.698 -7.746 -2.937 1.00 92.62 97 PRO A O 1
ATOM 772 N N . TRP A 1 98 ? 5.156 -8.544 -4.443 1.00 92.25 98 TRP A N 1
ATOM 773 C CA . TRP A 1 98 ? 6.250 -7.701 -3.989 1.00 92.25 98 TRP A CA 1
ATOM 774 C C . TRP A 1 98 ? 5.952 -6.213 -4.247 1.00 92.25 98 TRP A C 1
ATOM 776 O O . TRP A 1 98 ? 6.225 -5.376 -3.383 1.00 92.25 98 TRP A O 1
ATOM 786 N N . ALA A 1 99 ? 5.360 -5.875 -5.399 1.00 94.56 99 ALA A N 1
ATOM 787 C CA . ALA A 1 99 ? 5.034 -4.496 -5.763 1.00 94.56 99 ALA A CA 1
ATOM 788 C C . ALA A 1 99 ? 3.910 -3.957 -4.872 1.00 94.56 99 ALA A C 1
ATOM 790 O O . ALA A 1 99 ? 3.987 -2.822 -4.397 1.00 94.56 99 ALA A O 1
ATOM 791 N N . LEU A 1 100 ? 2.920 -4.801 -4.561 1.00 95.25 100 LEU A N 1
ATOM 792 C CA . LEU A 1 100 ? 1.866 -4.466 -3.611 1.00 95.25 100 LEU A CA 1
ATOM 793 C C . LEU A 1 100 ? 2.442 -4.159 -2.227 1.00 95.25 100 LEU A C 1
ATOM 795 O O . LEU A 1 100 ? 2.097 -3.132 -1.651 1.00 95.25 100 LEU A O 1
ATOM 799 N N . ARG A 1 101 ? 3.364 -4.981 -1.704 1.00 93.81 101 ARG A N 1
ATOM 800 C CA . ARG A 1 101 ? 4.021 -4.704 -0.411 1.00 93.81 101 ARG A CA 1
ATOM 801 C C . ARG A 1 101 ? 4.682 -3.327 -0.393 1.00 93.81 101 ARG A C 1
ATOM 803 O O . ARG A 1 101 ? 4.490 -2.590 0.569 1.00 93.81 101 ARG A O 1
ATOM 810 N N . ARG A 1 102 ? 5.377 -2.948 -1.470 1.00 94.81 102 ARG A N 1
ATOM 811 C CA . ARG A 1 102 ? 6.024 -1.630 -1.581 1.00 94.81 102 ARG A CA 1
ATOM 812 C C . ARG A 1 102 ? 5.032 -0.479 -1.617 1.00 94.81 102 ARG A C 1
ATOM 814 O O . ARG A 1 102 ? 5.270 0.534 -0.967 1.00 94.81 102 ARG A O 1
ATOM 821 N N . LEU A 1 103 ? 3.912 -0.638 -2.316 1.00 95.75 103 LEU A N 1
ATOM 822 C CA . LEU A 1 103 ? 2.850 0.368 -2.307 1.00 95.75 103 LEU A CA 1
ATOM 823 C C . LEU A 1 103 ? 2.159 0.476 -0.956 1.00 95.75 103 LEU A C 1
ATOM 825 O O . LEU A 1 103 ? 1.808 1.575 -0.539 1.00 95.75 103 LEU A O 1
ATOM 829 N N . LEU A 1 104 ? 1.994 -0.639 -0.251 1.00 95.44 104 LEU A N 1
ATOM 830 C CA . LEU A 1 104 ? 1.436 -0.612 1.088 1.00 95.44 104 LEU A CA 1
ATOM 831 C C . LEU A 1 104 ? 2.409 0.052 2.070 1.00 95.44 104 LEU A C 1
ATOM 833 O O . LEU A 1 104 ? 1.994 0.910 2.835 1.00 95.44 104 LEU A O 1
ATOM 837 N N . ASP A 1 105 ? 3.706 -0.250 2.021 1.00 94.19 105 ASP A N 1
ATOM 838 C CA . ASP A 1 105 ? 4.694 0.465 2.841 1.00 94.19 105 ASP A CA 1
ATOM 839 C C . ASP A 1 105 ? 4.704 1.967 2.528 1.00 94.19 105 ASP A C 1
ATOM 841 O O . ASP A 1 105 ? 4.738 2.786 3.445 1.00 94.19 105 ASP A O 1
ATOM 845 N N . PHE A 1 106 ? 4.551 2.342 1.257 1.00 95.69 106 PHE A N 1
ATOM 846 C CA . PHE A 1 106 ? 4.358 3.733 0.859 1.00 95.69 106 PHE A CA 1
ATOM 847 C C . PHE A 1 106 ? 3.071 4.341 1.435 1.00 95.69 106 PHE A C 1
ATOM 849 O O . PHE A 1 106 ? 3.108 5.457 1.947 1.00 95.69 106 PHE A O 1
ATOM 856 N N . ALA A 1 107 ? 1.948 3.623 1.416 1.00 95.38 107 ALA A N 1
ATOM 857 C CA . ALA A 1 107 ? 0.681 4.112 1.961 1.00 95.38 107 ALA A CA 1
ATOM 858 C C . ALA A 1 107 ? 0.738 4.356 3.481 1.00 95.38 107 ALA A C 1
ATOM 860 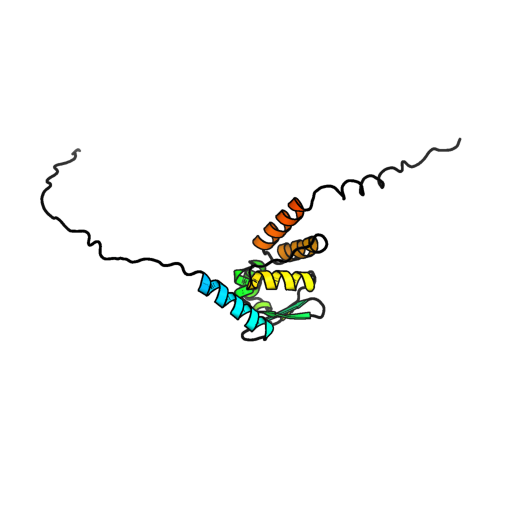O O . ALA A 1 107 ? 0.062 5.252 3.981 1.00 95.38 107 ALA A O 1
ATOM 861 N N . TYR A 1 108 ? 1.545 3.580 4.212 1.00 95.25 108 TYR A N 1
ATOM 862 C CA . TYR A 1 108 ? 1.673 3.699 5.667 1.00 95.25 108 TYR A CA 1
ATOM 863 C C . TYR A 1 108 ? 2.830 4.593 6.122 1.00 95.25 108 TYR A C 1
ATOM 865 O O . TYR A 1 108 ? 2.713 5.226 7.163 1.00 95.25 108 TYR A O 1
ATOM 873 N N . LEU A 1 109 ? 3.947 4.640 5.395 1.00 92.69 109 LEU A N 1
ATOM 874 C CA . LEU A 1 109 ? 5.169 5.336 5.824 1.00 92.69 109 LEU A CA 1
ATOM 875 C C . LEU A 1 109 ? 5.553 6.511 4.918 1.00 92.69 109 LEU A C 1
ATOM 877 O O . LEU A 1 109 ? 6.448 7.279 5.261 1.00 92.69 109 LEU A O 1
ATOM 881 N N . GLY A 1 110 ? 4.924 6.645 3.748 1.00 91.50 110 GLY A N 1
ATOM 882 C CA . GLY A 1 110 ? 5.300 7.632 2.733 1.00 91.50 110 GLY A CA 1
ATOM 883 C C . GLY A 1 110 ? 6.635 7.337 2.041 1.00 91.50 110 GLY A C 1
ATOM 884 O O . GLY A 1 110 ? 7.135 8.180 1.298 1.00 91.50 110 GLY A O 1
ATOM 885 N N . VAL A 1 111 ? 7.222 6.157 2.267 1.00 89.50 111 VAL A N 1
ATOM 886 C CA . VAL A 1 111 ? 8.514 5.746 1.702 1.00 89.50 111 VAL A CA 1
ATOM 887 C C . VAL A 1 111 ? 8.287 4.747 0.576 1.00 89.50 111 VAL A C 1
ATOM 889 O O . VAL A 1 111 ? 7.611 3.740 0.763 1.00 89.50 111 VAL A O 1
ATOM 892 N N . LEU A 1 112 ? 8.879 5.015 -0.589 1.00 93.12 112 LEU A N 1
ATOM 893 C CA . LEU A 1 112 ? 8.820 4.133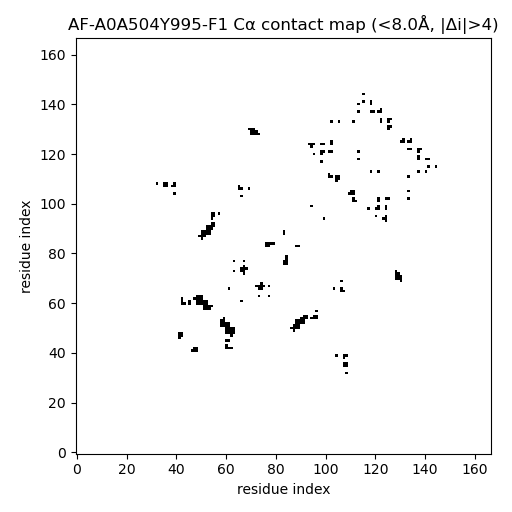 -1.750 1.00 93.12 112 LEU A CA 1
ATOM 894 C C . LEU A 1 112 ? 10.237 3.753 -2.185 1.00 93.12 112 LEU A C 1
ATOM 896 O O . LEU A 1 112 ? 10.981 4.584 -2.702 1.00 93.12 112 LEU A O 1
ATOM 900 N N . GLU A 1 113 ? 10.608 2.493 -1.970 1.00 90.81 113 GLU A N 1
ATOM 901 C CA . GLU A 1 113 ? 11.894 1.950 -2.413 1.00 90.81 113 GLU A CA 1
ATOM 902 C C . GLU A 1 113 ? 11.796 1.495 -3.872 1.00 90.81 113 GLU A C 1
ATOM 904 O O . GLU A 1 113 ? 11.035 0.582 -4.199 1.00 90.81 113 GLU A O 1
ATOM 909 N N . LEU A 1 114 ? 12.575 2.135 -4.746 1.00 92.31 114 LEU A N 1
ATOM 910 C CA . LEU A 1 114 ? 12.603 1.869 -6.183 1.00 92.31 114 LEU A CA 1
ATOM 911 C C . LEU A 1 114 ? 13.992 1.403 -6.618 1.00 92.31 114 LEU A C 1
ATOM 913 O O . LEU A 1 114 ? 15.010 1.895 -6.132 1.00 92.31 114 LEU A O 1
ATOM 917 N N . SER A 1 115 ? 14.031 0.478 -7.572 1.00 90.50 115 SER A N 1
ATOM 918 C CA . SER A 1 115 ? 15.246 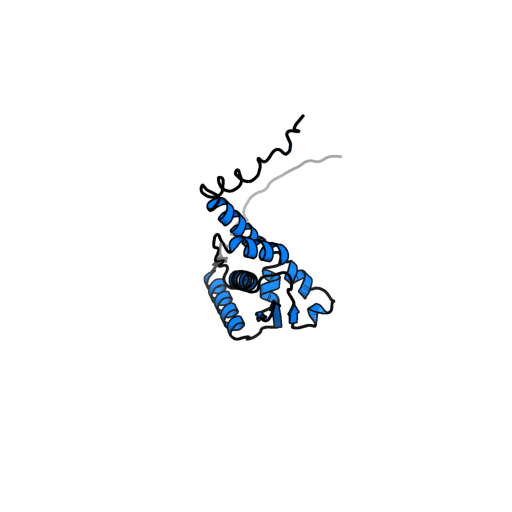0.089 -8.283 1.00 90.50 115 SER A CA 1
ATOM 919 C C . SER A 1 115 ? 14.973 0.025 -9.786 1.00 90.50 115 SER A C 1
ATOM 921 O O . SER A 1 115 ? 13.825 -0.050 -10.220 1.00 90.50 115 SER A O 1
ATOM 923 N N . VAL A 1 116 ? 16.030 0.033 -10.602 1.00 87.75 116 VAL A N 1
ATOM 924 C CA . VAL A 1 116 ? 15.917 -0.016 -12.073 1.00 87.75 116 VAL A CA 1
ATOM 925 C C . VAL A 1 116 ? 15.186 -1.276 -12.554 1.00 87.75 116 VAL A C 1
ATOM 927 O O . VAL A 1 116 ? 14.485 -1.235 -13.559 1.00 87.75 116 VAL A O 1
ATOM 930 N N . THR A 1 117 ? 15.314 -2.388 -11.828 1.00 88.12 117 THR A N 1
ATOM 931 C CA . THR A 1 117 ? 14.664 -3.656 -12.185 1.00 88.12 117 THR A CA 1
ATOM 932 C C . THR A 1 117 ? 13.227 -3.751 -11.688 1.00 88.12 117 THR A C 1
ATOM 934 O O . THR A 1 117 ? 12.442 -4.493 -12.265 1.00 88.12 117 THR A O 1
ATOM 937 N N . THR A 1 118 ? 12.873 -3.018 -10.630 1.00 89.75 118 THR A N 1
ATOM 938 C CA . THR A 1 118 ? 11.576 -3.139 -9.953 1.00 89.75 118 THR A CA 1
ATOM 939 C C . THR A 1 118 ? 10.610 -2.012 -10.317 1.00 89.75 118 THR A C 1
ATOM 941 O O . THR A 1 118 ? 9.397 -2.196 -10.286 1.00 89.75 118 THR A O 1
ATOM 944 N N . VAL A 1 119 ? 11.108 -0.841 -10.719 1.00 93.25 119 VAL A N 1
ATOM 945 C CA . VAL A 1 119 ? 10.282 0.363 -10.903 1.00 93.25 119 VAL A CA 1
ATOM 946 C C . VAL A 1 119 ? 9.105 0.174 -11.866 1.00 93.25 119 VAL A C 1
ATOM 948 O O . VAL A 1 119 ? 8.050 0.762 -11.640 1.00 93.25 119 VAL A O 1
ATOM 951 N N . GLN A 1 120 ? 9.236 -0.669 -12.897 1.00 92.44 120 GLN A N 1
ATOM 952 C CA . GLN A 1 120 ? 8.144 -0.932 -13.840 1.00 92.44 120 GLN A CA 1
ATOM 953 C C . GLN A 1 120 ? 6.953 -1.639 -13.182 1.00 92.44 120 GLN A C 1
ATOM 955 O O . GLN A 1 120 ? 5.815 -1.214 -13.371 1.00 92.44 120 GLN A O 1
ATOM 960 N N . ASP A 1 121 ? 7.191 -2.662 -12.362 1.00 93.31 121 ASP A N 1
ATOM 961 C CA . ASP A 1 121 ? 6.106 -3.369 -11.676 1.00 93.31 121 ASP A CA 1
ATOM 962 C C . ASP A 1 121 ? 5.455 -2.483 -10.606 1.00 93.31 121 ASP A C 1
ATOM 964 O O . ASP A 1 121 ? 4.231 -2.499 -10.470 1.00 93.31 121 ASP A O 1
ATOM 968 N N . VAL A 1 122 ? 6.244 -1.674 -9.873 1.00 95.56 122 VAL A N 1
ATOM 969 C CA . VAL A 1 122 ? 5.686 -0.693 -8.920 1.00 95.56 122 VAL A CA 1
ATOM 970 C C . VAL A 1 122 ? 4.817 0.317 -9.655 1.00 95.56 122 VAL A C 1
ATOM 972 O O . VAL A 1 122 ? 3.720 0.617 -9.195 1.00 95.56 122 VAL A O 1
ATOM 975 N N . PHE A 1 123 ? 5.277 0.825 -10.800 1.00 95.50 123 PHE A N 1
ATOM 976 C CA . PHE A 1 123 ? 4.514 1.769 -11.610 1.00 95.50 123 PHE A CA 1
ATOM 977 C C . PHE A 1 123 ? 3.195 1.159 -12.095 1.00 95.50 123 PHE A C 1
ATOM 979 O O . PHE A 1 123 ? 2.146 1.783 -11.941 1.00 95.50 123 PHE A O 1
ATOM 986 N N . ASN A 1 124 ? 3.228 -0.069 -12.619 1.00 94.75 124 ASN A N 1
ATOM 987 C CA . ASN A 1 124 ? 2.032 -0.772 -13.087 1.00 94.75 124 ASN A CA 1
ATOM 988 C C . ASN A 1 124 ? 1.029 -0.989 -11.947 1.00 94.75 124 ASN A C 1
ATOM 990 O O . ASN A 1 124 ? -0.154 -0.684 -12.094 1.00 94.75 124 ASN A O 1
ATOM 994 N N . ALA A 1 125 ? 1.507 -1.444 -10.786 1.00 95.81 125 ALA A N 1
ATOM 995 C CA . ALA A 1 125 ? 0.677 -1.616 -9.600 1.00 95.81 125 ALA A CA 1
ATOM 996 C C . ALA A 1 125 ? 0.101 -0.278 -9.102 1.00 95.81 125 ALA A C 1
ATOM 998 O O . ALA A 1 125 ? -1.080 -0.202 -8.769 1.00 95.81 125 ALA A O 1
ATOM 999 N N . ALA A 1 126 ? 0.904 0.791 -9.096 1.00 96.38 126 ALA A N 1
ATOM 1000 C CA . ALA A 1 126 ? 0.477 2.123 -8.673 1.00 96.38 126 ALA A CA 1
ATOM 1001 C C . ALA A 1 126 ? -0.574 2.705 -9.620 1.00 96.38 126 ALA A C 1
ATOM 1003 O O . ALA A 1 126 ? -1.498 3.370 -9.166 1.00 96.38 126 ALA A O 1
ATOM 1004 N N . SER A 1 127 ? -0.440 2.440 -10.921 1.00 96.06 127 SER A N 1
ATOM 1005 C CA . SER A 1 127 ? -1.411 2.849 -11.932 1.00 96.06 127 SER A CA 1
ATOM 1006 C C . SER A 1 127 ? -2.726 2.090 -11.804 1.00 96.06 127 SER A C 1
ATOM 1008 O O . SER A 1 127 ? -3.781 2.691 -11.967 1.00 96.06 127 SER A O 1
ATOM 1010 N N . LEU A 1 128 ? -2.677 0.785 -11.525 1.00 95.31 128 LEU A N 1
ATOM 1011 C CA . LEU A 1 128 ? -3.876 -0.038 -11.367 1.00 95.31 128 LEU A CA 1
ATOM 1012 C C . LEU A 1 128 ? -4.640 0.310 -10.082 1.00 95.31 128 LEU A C 1
ATOM 1014 O O . LEU A 1 128 ? -5.862 0.409 -10.094 1.00 95.31 128 LEU A O 1
ATOM 1018 N N . LEU A 1 129 ? -3.912 0.511 -8.982 1.00 95.62 129 LEU A N 1
ATOM 1019 C CA . LEU A 1 129 ? -4.476 0.825 -7.668 1.00 95.62 129 LEU A CA 1
ATOM 1020 C C . LEU A 1 129 ? -4.649 2.333 -7.434 1.00 95.62 129 LEU A C 1
ATOM 1022 O O . LEU A 1 129 ? -4.956 2.737 -6.319 1.00 95.62 129 LEU A O 1
ATOM 1026 N N . ASP A 1 130 ? -4.443 3.163 -8.453 1.00 96.12 130 ASP A N 1
ATOM 1027 C CA . ASP A 1 130 ? -4.607 4.620 -8.422 1.00 96.12 130 ASP A CA 1
ATOM 1028 C C . ASP A 1 130 ? -3.886 5.326 -7.251 1.00 96.12 130 ASP A C 1
ATOM 1030 O O . ASP A 1 130 ? -4.490 6.010 -6.421 1.00 96.12 130 ASP A O 1
ATOM 1034 N N . TYR A 1 131 ? -2.561 5.143 -7.182 1.00 96.38 131 TYR A N 1
ATOM 1035 C CA . TYR A 1 131 ? -1.647 5.873 -6.294 1.00 96.38 131 TYR A CA 1
ATOM 1036 C C . TYR A 1 131 ? -0.857 6.939 -7.081 1.00 96.38 131 TYR A C 1
ATOM 1038 O O . TYR A 1 131 ? 0.317 6.731 -7.420 1.00 96.38 131 TYR A O 1
ATOM 1046 N N . PRO A 1 132 ? -1.429 8.128 -7.350 1.00 94.12 132 PRO A N 1
ATOM 1047 C CA . PRO A 1 132 ? -0.840 9.111 -8.265 1.00 94.12 132 PRO A CA 1
ATOM 1048 C C . PRO A 1 132 ? 0.507 9.669 -7.787 1.00 94.12 132 PRO A C 1
ATOM 1050 O O . PRO A 1 132 ? 1.367 10.011 -8.601 1.00 94.12 132 PRO A O 1
ATOM 1053 N N . ILE A 1 133 ? 0.723 9.765 -6.471 1.00 95.75 133 ILE A N 1
ATOM 1054 C CA . ILE A 1 133 ? 2.001 10.227 -5.905 1.00 95.75 133 ILE A CA 1
ATOM 1055 C C . ILE A 1 133 ? 3.100 9.180 -6.145 1.00 95.75 133 ILE A C 1
ATOM 1057 O O . ILE A 1 133 ? 4.202 9.543 -6.560 1.00 95.75 133 ILE A O 1
ATOM 1061 N N . ALA A 1 134 ? 2.793 7.891 -5.961 1.00 95.81 134 ALA A N 1
ATOM 1062 C CA . ALA A 1 134 ? 3.727 6.801 -6.238 1.00 95.81 134 ALA A CA 1
ATOM 1063 C C . ALA A 1 134 ? 4.047 6.702 -7.737 1.00 95.81 134 ALA A C 1
ATOM 1065 O O . ALA A 1 134 ? 5.214 6.569 -8.103 1.00 95.81 134 ALA A O 1
ATOM 1066 N N . MET A 1 135 ? 3.046 6.861 -8.612 1.00 95.62 135 MET A N 1
ATOM 1067 C CA . MET A 1 135 ? 3.258 6.911 -10.065 1.00 95.62 135 MET A CA 1
ATOM 1068 C C . MET A 1 135 ? 4.220 8.035 -10.457 1.00 95.62 135 MET A C 1
ATOM 1070 O O . MET A 1 135 ? 5.191 7.796 -11.172 1.00 95.62 135 MET A O 1
ATOM 1074 N N . LYS A 1 136 ? 3.999 9.256 -9.947 1.00 95.44 136 LYS A N 1
ATOM 1075 C CA . LYS A 1 136 ? 4.891 10.401 -10.194 1.00 95.44 136 LYS A CA 1
ATOM 1076 C C . LYS A 1 136 ? 6.314 10.133 -9.704 1.00 95.44 136 LYS A C 1
ATOM 1078 O O . LYS A 1 136 ? 7.265 10.506 -10.385 1.00 95.44 136 LYS A O 1
ATOM 1083 N N . ALA A 1 137 ? 6.471 9.492 -8.546 1.00 95.00 137 ALA A N 1
ATOM 1084 C CA . ALA A 1 137 ? 7.784 9.106 -8.033 1.00 95.00 137 ALA A CA 1
ATOM 1085 C C . ALA A 1 137 ? 8.483 8.088 -8.953 1.00 95.00 137 ALA A C 1
ATOM 1087 O O . ALA A 1 137 ? 9.660 8.265 -9.261 1.00 95.00 137 ALA A O 1
ATOM 1088 N N . CYS A 1 138 ? 7.754 7.085 -9.453 1.00 94.81 138 CYS A N 1
ATOM 1089 C CA . CYS A 1 138 ? 8.280 6.099 -10.398 1.00 94.81 138 CYS A CA 1
ATOM 1090 C C . CYS A 1 138 ? 8.720 6.743 -11.717 1.00 94.81 138 CYS A C 1
ATOM 1092 O O . CYS A 1 138 ? 9.824 6.475 -12.178 1.00 94.81 138 CYS A O 1
ATOM 1094 N N . VAL A 1 139 ? 7.903 7.632 -12.296 1.00 93.62 139 VAL A N 1
ATOM 1095 C CA . VAL A 1 139 ? 8.248 8.352 -13.536 1.00 93.62 139 VAL A CA 1
ATOM 1096 C C . VAL A 1 139 ? 9.517 9.176 -13.347 1.00 93.62 139 VAL A C 1
ATOM 1098 O O . VAL A 1 139 ? 10.454 9.031 -14.125 1.00 93.62 139 VAL A O 1
ATOM 1101 N N . ARG A 1 140 ? 9.605 9.958 -12.263 1.00 93.69 140 ARG A N 1
ATOM 1102 C CA . ARG A 1 140 ? 10.809 10.745 -11.952 1.00 93.69 140 ARG A CA 1
ATOM 1103 C C . ARG A 1 140 ? 12.049 9.872 -11.776 1.00 93.69 140 ARG A C 1
ATOM 1105 O O . ARG A 1 140 ? 13.127 10.248 -12.221 1.00 93.69 140 ARG A O 1
ATOM 1112 N N . PHE A 1 141 ? 11.909 8.719 -11.124 1.00 92.75 141 PHE A N 1
ATOM 1113 C CA . PHE A 1 141 ? 13.012 7.775 -10.965 1.00 92.75 141 PHE A CA 1
ATOM 1114 C C . PHE A 1 141 ? 13.456 7.204 -12.316 1.00 92.75 141 PHE A C 1
ATOM 1116 O O . PHE A 1 141 ? 14.653 7.141 -12.584 1.00 92.75 141 PHE A O 1
ATOM 1123 N N . ILE A 1 142 ? 12.510 6.828 -13.181 1.00 89.81 142 ILE A N 1
ATOM 1124 C CA . ILE A 1 142 ? 12.801 6.332 -14.531 1.00 89.81 142 ILE A CA 1
ATOM 1125 C C . ILE A 1 142 ? 13.526 7.410 -15.344 1.00 89.81 142 ILE A C 1
ATOM 1127 O O . ILE A 1 142 ? 14.585 7.127 -15.888 1.00 89.81 142 ILE A O 1
ATOM 1131 N N . GLU A 1 143 ? 13.031 8.649 -15.364 1.00 88.19 143 GLU A N 1
ATOM 1132 C CA . GLU A 1 143 ? 13.662 9.782 -16.063 1.00 88.19 143 GLU A CA 1
ATOM 1133 C C . GLU A 1 143 ? 15.108 10.029 -15.613 1.00 88.19 143 GLU A C 1
ATOM 1135 O O . GLU A 1 143 ? 15.982 10.257 -16.443 1.00 88.19 143 GLU A O 1
ATOM 1140 N N . GLN A 1 144 ? 15.384 9.931 -14.311 1.00 86.75 144 GLN A N 1
ATOM 1141 C CA . GLN A 1 144 ? 16.730 10.117 -13.756 1.00 86.75 144 GLN A CA 1
ATOM 1142 C C . GLN A 1 144 ? 17.689 8.962 -14.067 1.00 86.75 144 GLN A C 1
ATOM 1144 O O . GLN A 1 144 ? 18.900 9.165 -14.082 1.00 86.75 144 GLN A O 1
ATOM 1149 N N . ASN A 1 145 ? 17.164 7.758 -14.296 1.00 81.06 145 ASN A N 1
ATOM 1150 C CA . ASN A 1 145 ? 17.951 6.560 -14.601 1.00 81.06 145 ASN A CA 1
ATOM 1151 C C . ASN A 1 145 ? 17.937 6.208 -16.100 1.00 81.06 145 ASN A C 1
ATOM 1153 O O . ASN A 1 145 ? 18.498 5.187 -16.495 1.00 81.06 145 ASN A O 1
ATOM 1157 N N . LEU A 1 146 ? 17.313 7.040 -16.941 1.00 69.81 146 LEU A N 1
ATOM 1158 C CA . LEU A 1 146 ? 17.203 6.836 -18.387 1.00 69.81 146 LEU A CA 1
ATOM 1159 C C . LEU A 1 146 ? 18.473 7.228 -19.172 1.00 69.81 146 LEU A C 1
ATOM 1161 O O . LEU A 1 146 ? 18.440 7.208 -20.401 1.00 69.81 146 LEU A O 1
ATOM 1165 N N . ASP A 1 147 ? 19.604 7.513 -18.511 1.00 55.38 147 ASP A N 1
ATOM 1166 C CA . ASP A 1 147 ? 20.822 7.980 -19.185 1.00 55.38 147 ASP A CA 1
ATOM 1167 C C . ASP A 1 147 ? 21.904 6.879 -19.416 1.00 55.38 147 ASP A C 1
ATOM 1169 O O . ASP A 1 147 ? 22.522 6.338 -18.498 1.00 55.38 147 ASP A O 1
ATOM 1173 N N . ILE A 1 148 ? 22.148 6.632 -20.716 1.00 54.22 148 ILE A N 1
ATOM 1174 C CA . ILE A 1 148 ? 23.380 6.223 -21.447 1.00 54.22 148 ILE A CA 1
ATOM 1175 C C . ILE A 1 148 ? 23.719 4.740 -21.763 1.00 54.22 148 ILE A C 1
ATOM 1177 O O . ILE A 1 148 ? 24.442 4.532 -22.734 1.00 54.22 148 ILE A O 1
ATOM 1181 N N . THR A 1 149 ? 23.198 3.671 -21.141 1.00 52.06 149 THR A N 1
ATOM 1182 C CA . THR A 1 149 ? 23.655 2.291 -21.528 1.00 52.06 149 THR A CA 1
ATOM 1183 C C . THR A 1 149 ? 22.660 1.375 -22.244 1.00 52.06 149 THR A C 1
ATOM 1185 O O . THR A 1 149 ? 23.089 0.356 -22.783 1.00 52.06 149 THR A O 1
ATOM 1188 N N . ASN A 1 150 ? 21.376 1.733 -22.373 1.00 49.97 150 ASN A N 1
ATOM 1189 C CA . ASN A 1 150 ? 20.399 0.878 -23.075 1.00 49.97 150 ASN A CA 1
ATOM 1190 C C . ASN A 1 150 ? 19.960 1.385 -24.466 1.00 49.97 150 ASN A C 1
ATOM 1192 O O . ASN A 1 150 ? 19.186 0.726 -25.155 1.00 49.97 150 ASN A O 1
ATOM 1196 N N . CYS A 1 151 ? 20.491 2.513 -24.944 1.00 51.00 151 CYS A N 1
ATOM 1197 C CA . CYS A 1 151 ? 20.164 3.009 -26.289 1.00 51.00 151 CYS A CA 1
ATOM 1198 C C . CYS A 1 151 ? 20.966 2.334 -27.423 1.00 51.00 151 CYS A C 1
ATOM 1200 O O . CYS A 1 151 ? 20.683 2.591 -28.586 1.00 51.00 151 CYS A O 1
ATOM 1202 N N . LEU A 1 152 ? 21.918 1.436 -27.124 1.00 51.78 152 LEU A N 1
ATOM 1203 C CA . LEU A 1 152 ? 22.684 0.681 -28.138 1.00 51.78 152 LEU A CA 1
ATOM 1204 C C . LEU A 1 152 ? 22.218 -0.777 -28.317 1.00 51.78 152 LEU A C 1
ATOM 1206 O O . LEU A 1 152 ? 22.643 -1.452 -29.252 1.00 51.78 152 LEU A O 1
ATOM 1210 N N . GLY A 1 153 ? 21.332 -1.282 -27.451 1.00 48.16 153 GLY A N 1
ATOM 1211 C CA . GLY A 1 153 ? 20.855 -2.670 -27.514 1.00 48.16 153 GLY A CA 1
ATOM 1212 C C . GLY A 1 153 ? 19.705 -2.907 -28.497 1.00 48.16 153 GLY A C 1
ATOM 1213 O O . GLY A 1 153 ? 19.483 -4.043 -28.916 1.00 48.16 153 GLY A O 1
ATOM 1214 N N . VAL A 1 154 ? 18.976 -1.852 -28.883 1.00 51.03 154 VAL A N 1
ATOM 1215 C CA . VAL A 1 154 ? 17.756 -1.977 -29.704 1.00 51.03 154 VAL A CA 1
ATOM 1216 C C . VAL A 1 154 ? 18.003 -1.812 -31.209 1.00 51.03 154 VAL A C 1
ATOM 1218 O O . VAL A 1 154 ? 17.140 -2.182 -32.001 1.00 51.03 154 VAL A O 1
ATOM 1221 N N . GLU A 1 155 ? 19.177 -1.326 -31.633 1.00 49.59 155 GLU A N 1
ATOM 1222 C CA . GLU A 1 155 ? 19.460 -1.086 -33.060 1.00 49.59 155 GLU A CA 1
ATOM 1223 C C . GLU A 1 155 ? 20.019 -2.298 -33.827 1.00 49.59 155 GLU A C 1
ATOM 1225 O O . GLU A 1 155 ? 20.022 -2.294 -35.056 1.00 49.59 155 GLU A O 1
ATOM 1230 N N . SER A 1 156 ? 20.427 -3.389 -33.168 1.00 43.09 156 SER A N 1
ATOM 1231 C CA . SER A 1 156 ? 21.028 -4.535 -33.880 1.00 43.09 156 SER A CA 1
ATOM 1232 C C . SER A 1 156 ? 20.037 -5.609 -34.357 1.00 43.09 156 SER A C 1
ATOM 1234 O O . SER A 1 156 ? 20.448 -6.555 -35.028 1.00 43.09 156 SER A O 1
ATOM 1236 N N . ARG A 1 157 ? 18.726 -5.484 -34.084 1.00 48.88 157 ARG A N 1
ATOM 1237 C CA . ARG A 1 157 ? 17.713 -6.484 -34.509 1.00 48.88 157 ARG A CA 1
ATOM 1238 C C . ARG A 1 157 ? 16.791 -6.056 -35.650 1.00 48.88 157 ARG A C 1
ATOM 1240 O O . ARG A 1 157 ? 15.947 -6.852 -36.053 1.00 48.88 157 ARG A O 1
ATOM 1247 N N . VAL A 1 158 ? 16.991 -4.879 -36.250 1.00 51.06 158 VAL A N 1
ATOM 1248 C CA . VAL A 1 158 ? 16.207 -4.426 -37.418 1.00 51.06 158 VAL A CA 1
ATOM 1249 C C . VAL A 1 158 ? 17.111 -4.129 -38.617 1.00 51.06 158 VAL A C 1
ATOM 1251 O O . VAL A 1 158 ? 17.172 -3.016 -39.126 1.00 51.06 158 VAL A O 1
ATOM 1254 N N . ARG A 1 159 ? 17.815 -5.151 -39.120 1.00 42.31 159 ARG A N 1
ATOM 1255 C CA . ARG A 1 159 ? 18.227 -5.183 -40.534 1.00 42.31 159 ARG A CA 1
ATOM 1256 C C . ARG A 1 159 ? 18.496 -6.606 -41.017 1.00 42.31 159 ARG A C 1
ATOM 1258 O O . ARG A 1 159 ? 19.629 -7.051 -41.125 1.00 42.31 159 ARG A O 1
ATOM 1265 N N . THR A 1 160 ? 17.433 -7.318 -41.368 1.00 49.31 160 THR A N 1
ATOM 1266 C CA . THR A 1 160 ? 17.525 -8.359 -42.400 1.00 49.31 160 THR A CA 1
ATOM 1267 C C . THR A 1 160 ? 16.537 -8.028 -43.513 1.00 49.31 160 THR A C 1
ATOM 1269 O O . THR A 1 160 ? 15.339 -8.268 -43.372 1.00 49.31 160 THR A O 1
ATOM 1272 N N . PRO A 1 161 ? 16.994 -7.458 -44.640 1.00 43.88 161 PRO A N 1
ATOM 1273 C CA . PRO A 1 161 ? 16.220 -7.489 -45.864 1.00 43.88 161 PRO A CA 1
ATOM 1274 C C . PRO A 1 161 ? 16.267 -8.911 -46.427 1.00 43.88 161 PRO A C 1
ATOM 1276 O O . PRO A 1 161 ? 17.333 -9.479 -46.667 1.00 43.88 161 PRO A O 1
ATOM 1279 N N . ARG A 1 162 ? 15.078 -9.485 -46.603 1.00 47.91 162 ARG A N 1
ATOM 1280 C CA . ARG A 1 162 ? 14.838 -10.716 -47.351 1.00 47.91 162 ARG A CA 1
ATOM 1281 C C . ARG A 1 162 ? 15.241 -10.545 -48.826 1.00 47.91 162 ARG A C 1
ATOM 1283 O O . ARG A 1 162 ? 15.087 -9.470 -49.392 1.00 47.91 162 ARG A O 1
ATOM 1290 N N . SER A 1 163 ? 15.633 -11.678 -49.414 1.00 45.22 163 SER A N 1
ATOM 1291 C CA . SER A 1 163 ? 15.559 -12.060 -50.837 1.00 45.22 163 SER A CA 1
ATOM 1292 C C . SER A 1 163 ? 16.402 -11.304 -51.874 1.00 45.22 163 SER A C 1
ATOM 1294 O O . SER A 1 163 ? 16.016 -10.233 -52.324 1.00 45.22 163 SER A O 1
ATOM 1296 N N . CYS A 1 164 ? 17.419 -11.992 -52.410 1.00 44.22 164 CYS A N 1
ATOM 1297 C CA . CYS A 1 164 ? 17.776 -11.894 -53.827 1.00 44.22 164 CYS A CA 1
ATOM 1298 C C . CYS A 1 164 ? 17.693 -13.285 -54.471 1.00 44.22 164 CYS A C 1
ATOM 1300 O O . CYS A 1 164 ? 18.266 -14.264 -53.992 1.00 44.22 164 CYS A O 1
ATOM 1302 N N . ILE A 1 165 ? 16.899 -13.321 -55.533 1.00 46.66 165 ILE A N 1
ATOM 1303 C CA . ILE A 1 165 ? 16.534 -14.433 -56.405 1.00 46.66 165 ILE A CA 1
ATOM 1304 C C . ILE A 1 165 ? 17.758 -14.841 -57.237 1.00 46.66 165 ILE A C 1
ATOM 1306 O O . ILE A 1 165 ? 18.427 -13.977 -57.799 1.00 46.66 165 ILE A O 1
ATOM 1310 N N . LYS A 1 166 ? 18.050 -16.145 -57.326 1.00 40.56 166 LYS A N 1
ATOM 1311 C CA . LYS A 1 166 ? 18.974 -16.692 -58.330 1.00 40.56 166 LYS A CA 1
ATOM 1312 C C . LYS A 1 166 ? 18.201 -16.888 -59.634 1.00 40.56 166 LYS A C 1
ATOM 1314 O O . LYS A 1 166 ? 17.242 -17.657 -59.641 1.00 40.56 166 LYS A O 1
ATOM 1319 N N . THR A 1 167 ? 18.638 -16.218 -60.695 1.00 51.03 167 THR A N 1
ATOM 1320 C CA . THR A 1 167 ? 18.455 -16.666 -62.083 1.00 51.03 167 THR A CA 1
ATOM 1321 C C . THR A 1 167 ? 19.829 -16.679 -62.726 1.00 51.03 167 THR A C 1
ATOM 1323 O O . THR A 1 167 ? 20.596 -15.738 -62.414 1.00 51.03 167 THR A O 1
#

Nearest PDB structures (foldseek):
  8h3r-assembly1_B  TM=9.613E-01  e=1.450E-12  Homo sapiens
  8h37-assembly1_N  TM=9.586E-01  e=5.205E-12  Homo sapiens
  8h38-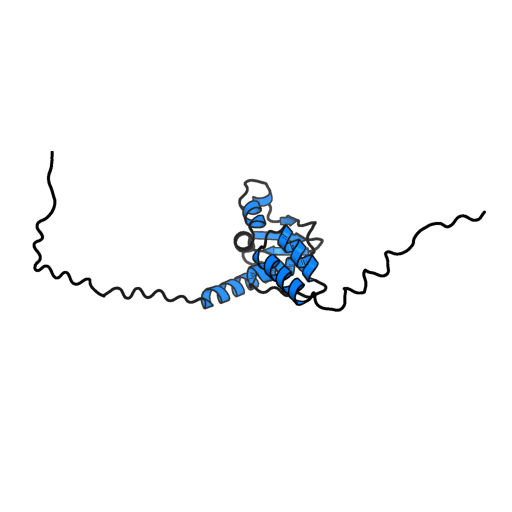assembly1_I  TM=9.385E-01  e=5.548E-12  Homo sapiens
  8h33-assembly1_B  TM=9.426E-01  e=8.141E-12  Homo sapiens
  8h3f-assembly1_I  TM=9.511E-01  e=1.357E-11  Homo sapiens

InterPro domains:
  IPR000210 BTB/POZ domain [PF00651] (40-145)
  IPR000210 BTB/POZ domain [PS50097] (49-116)
  IPR000210 BTB/POZ domain [SM00225] (49-146)
  IPR011333 SKP1/BTB/POZ domain superfamily [G3DSA:3.30.710.10] (15-159)
  IPR011333 SKP1/BTB/POZ domain superfamily [SSF54695] (28-144)

Solvent-accessible surface area (backbone atoms only — not comparable to full-atom values): 10454 Å² total; per-residue (Å²): 137,89,85,86,85,87,85,90,82,90,81,87,81,86,74,75,79,72,87,81,70,86,77,74,84,80,88,67,65,63,60,56,56,57,50,31,54,49,52,44,51,29,33,78,67,58,46,89,45,68,31,28,42,32,25,86,95,44,78,43,51,31,45,58,69,56,47,29,74,56,10,62,47,44,33,52,51,60,70,36,95,53,68,65,51,76,42,49,64,45,78,40,90,89,41,55,56,70,35,50,52,44,52,48,45,22,63,41,70,74,49,73,91,74,47,93,89,47,33,63,56,37,31,53,38,22,62,73,46,39,24,68,69,58,32,50,52,37,52,54,50,47,65,74,67,69,76,85,80,70,83,73,72,71,70,79,79,78,80,80,85,79,87,84,85,89,128